Protein AF-A0A383C1H9-F1 (afdb_monomer_lite)

Organism: NCBI:txid408172

InterPro domains:
  IPR004305 Thiaminase-2/PQQC [PF03070] (1-81)
  IPR016084 Haem oxygenase-like, multi-helical [G3DSA:1.20.910.10] (1-82)
  IPR016084 Haem oxygenase-like, multi-helical [SSF48613] (2-81)

pLDDT: mean 92.84, std 8.07, range [52.25, 98.69]

Radius of gyration: 15.14 Å; chains: 1; bounding box: 34×22×42 Å

Sequence (82 aa):
MQ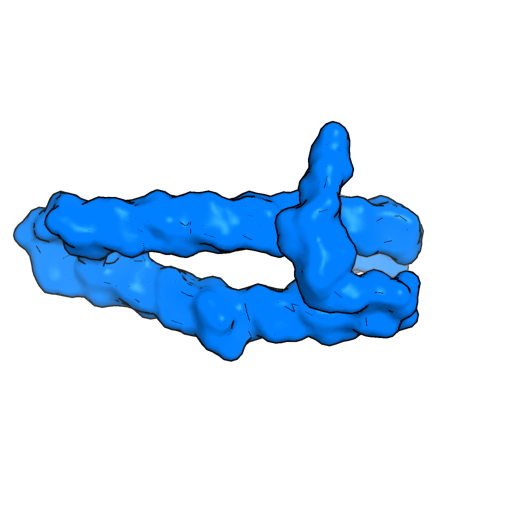EILKGNLSDERYIYWVRVDYVYLINFSKILALGISKGKTIEEMKVMNDYLNWILNEEMSLHVDHAKKNGISENELFNCEM

Secondary structure (DSSP, 8-state):
-HHHHTT---HHHHHHHHHHHHHHHHHHHHHHHHHHHH-SSHHHHHHHHHHHHHIIIIIHHHHHHHHHTTT--HHHHHT---

Structure (mmCIF, N/CA/C/O backbone):
data_AF-A0A383C1H9-F1
#
_entry.id   AF-A0A383C1H9-F1
#
loop_
_atom_site.group_PDB
_atom_site.id
_atom_site.type_symbol
_atom_site.label_atom_id
_atom_site.label_alt_id
_atom_site.label_comp_id
_atom_site.label_asym_id
_atom_site.label_entity_id
_atom_site.label_seq_id
_atom_site.pdbx_PDB_ins_code
_atom_site.Cartn_x
_atom_site.Cartn_y
_atom_site.Cartn_z
_atom_site.occupancy
_atom_site.B_iso_or_equiv
_atom_site.auth_seq_id
_atom_site.auth_comp_id
_atom_site.auth_asym_id
_atom_site.auth_atom_id
_atom_site.pdbx_PDB_model_num
ATOM 1 N N . MET A 1 1 ? 1.193 12.856 -14.164 1.00 74.31 1 MET A N 1
ATOM 2 C CA . MET A 1 1 ? -0.237 12.558 -14.420 1.00 74.31 1 MET A CA 1
ATOM 3 C C . MET A 1 1 ? -0.639 12.636 -15.891 1.00 74.31 1 MET A C 1
ATOM 5 O O . MET A 1 1 ? -1.138 11.636 -16.380 1.00 74.31 1 MET A O 1
ATOM 9 N N . GLN A 1 2 ? -0.432 13.740 -16.628 1.00 87.25 2 GLN A N 1
ATOM 10 C CA . GLN A 1 2 ? -0.901 13.822 -18.031 1.00 87.25 2 GLN A CA 1
ATOM 11 C C . GLN A 1 2 ? -0.349 12.716 -18.948 1.00 87.25 2 GLN A C 1
ATOM 13 O O . GLN A 1 2 ? -1.092 12.212 -19.783 1.00 87.25 2 GLN A O 1
ATOM 18 N N . GLU A 1 3 ? 0.918 12.327 -18.783 1.00 87.69 3 GLU A N 1
ATOM 19 C CA . GLU A 1 3 ? 1.528 11.270 -19.604 1.00 87.69 3 GLU A CA 1
ATOM 20 C C . GLU A 1 3 ? 0.989 9.868 -19.276 1.00 87.69 3 GLU A C 1
ATOM 22 O O . GLU A 1 3 ? 0.734 9.068 -20.170 1.00 87.69 3 GLU A O 1
ATOM 27 N N . ILE A 1 4 ? 0.721 9.601 -17.993 1.00 85.62 4 ILE A N 1
ATOM 28 C CA . ILE A 1 4 ? 0.072 8.362 -17.533 1.00 85.62 4 ILE A CA 1
ATOM 29 C C . ILE A 1 4 ? -1.328 8.256 -18.145 1.00 85.62 4 ILE A C 1
ATOM 31 O O . ILE A 1 4 ? -1.672 7.235 -18.728 1.00 85.62 4 ILE A O 1
ATOM 35 N N . LEU A 1 5 ? -2.112 9.339 -18.087 1.00 88.81 5 LEU A N 1
ATOM 36 C CA . LEU A 1 5 ? -3.467 9.382 -18.650 1.00 88.81 5 LEU A CA 1
ATOM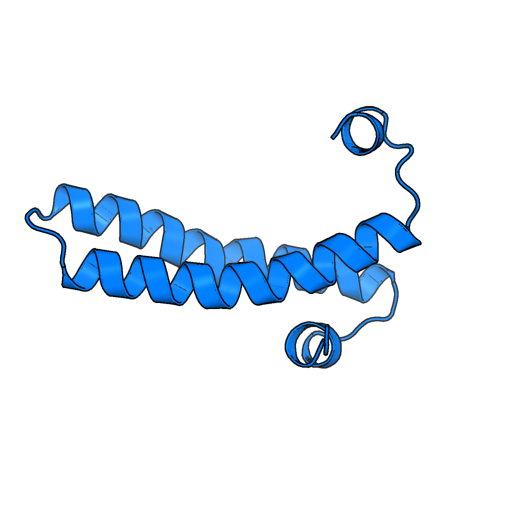 37 C C . LEU A 1 5 ? -3.488 9.199 -20.173 1.00 88.81 5 LEU A C 1
ATOM 39 O O . LEU A 1 5 ? -4.442 8.649 -20.712 1.00 88.81 5 LEU A O 1
ATOM 43 N N . LYS A 1 6 ? -2.451 9.675 -20.868 1.00 93.38 6 LYS A N 1
ATOM 44 C CA . LYS A 1 6 ? -2.299 9.527 -22.322 1.00 93.38 6 LYS A CA 1
ATOM 45 C C . LYS A 1 6 ? -1.614 8.216 -22.725 1.00 93.38 6 LYS A C 1
ATOM 47 O O . LYS A 1 6 ? -1.485 7.970 -23.920 1.00 93.38 6 LYS A O 1
ATOM 52 N N . GLY A 1 7 ? -1.164 7.405 -21.764 1.00 88.69 7 GLY A N 1
ATOM 53 C CA . GLY A 1 7 ? -0.448 6.153 -22.016 1.00 88.69 7 GLY A CA 1
ATOM 54 C C . GLY A 1 7 ? 0.909 6.333 -22.702 1.00 88.69 7 GLY A C 1
ATOM 55 O O . GLY A 1 7 ? 1.349 5.430 -23.403 1.00 88.69 7 GLY A O 1
ATOM 56 N N . ASN A 1 8 ? 1.557 7.493 -22.555 1.00 93.94 8 ASN A N 1
ATOM 57 C CA . ASN A 1 8 ? 2.828 7.808 -23.220 1.00 93.94 8 ASN A CA 1
ATOM 58 C C . ASN A 1 8 ? 3.984 8.082 -22.242 1.00 93.94 8 ASN A C 1
ATOM 60 O O . ASN A 1 8 ? 5.014 8.625 -22.646 1.00 93.94 8 ASN A O 1
ATOM 64 N N . LEU A 1 9 ? 3.817 7.723 -20.964 1.00 91.44 9 LEU A N 1
ATOM 65 C CA . LEU A 1 9 ? 4.910 7.719 -19.994 1.00 91.44 9 LEU A CA 1
ATOM 66 C C . LEU A 1 9 ? 5.944 6.663 -20.411 1.00 91.44 9 LEU A C 1
ATOM 68 O O . LEU A 1 9 ? 5.568 5.539 -20.732 1.00 91.44 9 LEU A O 1
ATOM 72 N N . SER A 1 10 ? 7.233 7.008 -20.399 1.00 92.12 10 SER A N 1
ATOM 73 C CA . SER A 1 10 ? 8.282 6.035 -20.711 1.00 92.12 10 SER A CA 1
ATOM 74 C C . SER A 1 10 ? 8.406 4.968 -19.622 1.00 92.12 10 SER A C 1
ATOM 76 O O . SER A 1 10 ? 8.253 5.271 -18.435 1.00 92.12 10 SER A O 1
ATOM 78 N N . ASP A 1 11 ? 8.771 3.747 -20.020 1.00 89.38 11 ASP A N 1
ATOM 79 C CA . ASP A 1 11 ? 8.964 2.621 -19.096 1.00 89.38 11 ASP A CA 1
ATOM 80 C C . ASP A 1 11 ? 9.983 2.948 -17.997 1.00 89.38 11 ASP A C 1
ATOM 82 O O . ASP A 1 11 ? 9.753 2.639 -16.834 1.00 89.38 11 ASP A O 1
ATOM 86 N N . GLU A 1 12 ? 11.059 3.668 -18.332 1.00 90.19 12 GLU A N 1
ATOM 87 C CA . GLU A 1 12 ? 12.080 4.117 -17.374 1.00 90.19 12 GLU A CA 1
ATOM 88 C C . GLU A 1 12 ? 11.506 5.033 -16.276 1.00 90.19 12 GLU A C 1
ATOM 90 O O . GLU A 1 12 ? 11.799 4.869 -15.091 1.00 90.19 12 GLU A O 1
ATOM 95 N N . ARG A 1 13 ? 10.647 5.993 -16.642 1.00 91.56 13 ARG A N 1
ATOM 96 C CA . ARG A 1 13 ? 10.012 6.880 -15.654 1.00 91.56 13 ARG A CA 1
ATOM 97 C C . ARG A 1 13 ? 8.958 6.135 -14.851 1.00 91.56 13 ARG A C 1
ATOM 99 O O . ARG A 1 13 ? 8.814 6.380 -13.656 1.00 91.56 13 ARG A O 1
ATOM 106 N N . TYR A 1 14 ? 8.219 5.246 -15.509 1.00 90.62 14 TYR A N 1
ATOM 107 C CA . TYR A 1 14 ? 7.218 4.421 -14.855 1.00 90.62 14 TYR A CA 1
ATOM 108 C C . TYR A 1 14 ? 7.856 3.518 -13.798 1.00 90.62 14 TYR A C 1
ATOM 110 O O . TYR A 1 14 ? 7.408 3.504 -12.655 1.00 90.62 14 TYR A O 1
ATOM 118 N N . ILE A 1 15 ? 8.947 2.832 -14.140 1.00 90.19 15 ILE A N 1
ATOM 119 C CA . ILE A 1 15 ? 9.614 1.923 -13.212 1.00 90.19 15 ILE A CA 1
ATOM 120 C C . ILE A 1 15 ? 10.319 2.663 -12.076 1.00 90.19 15 ILE A C 1
ATOM 122 O O . ILE A 1 15 ? 10.307 2.192 -10.940 1.00 90.19 15 ILE A O 1
ATOM 126 N N . TYR A 1 16 ? 10.872 3.851 -12.347 1.00 90.38 16 TYR A N 1
ATOM 127 C CA . TYR A 1 16 ? 11.373 4.734 -11.296 1.00 90.38 16 TYR A CA 1
ATOM 128 C C . TYR A 1 16 ? 10.263 5.088 -10.297 1.00 90.38 16 TYR A C 1
ATOM 130 O O . TYR A 1 16 ? 10.465 4.980 -9.090 1.00 90.38 16 TYR A O 1
ATOM 138 N N . TRP A 1 17 ? 9.074 5.444 -10.791 1.00 91.31 17 TRP A N 1
ATOM 139 C CA . TRP A 1 17 ? 7.930 5.733 -9.930 1.00 91.31 17 TRP A CA 1
ATOM 140 C C . TRP A 1 17 ? 7.504 4.510 -9.104 1.00 91.31 17 TRP A C 1
ATOM 142 O O . TRP A 1 17 ? 7.398 4.637 -7.890 1.00 91.31 17 TRP A O 1
ATOM 152 N N . VAL A 1 18 ? 7.366 3.324 -9.715 1.00 92.75 18 VAL A N 1
ATOM 153 C CA . VAL A 1 18 ? 7.018 2.070 -9.005 1.00 92.75 18 VAL A CA 1
ATOM 154 C C . VAL A 1 18 ? 8.001 1.776 -7.864 1.00 92.75 18 VAL A C 1
ATOM 156 O O . VAL A 1 18 ? 7.585 1.360 -6.786 1.00 92.75 18 VAL A O 1
ATOM 159 N N . ARG A 1 19 ? 9.304 2.015 -8.070 1.00 91.31 19 ARG A N 1
ATOM 160 C CA . ARG A 1 19 ? 10.338 1.817 -7.039 1.00 91.31 19 ARG A CA 1
ATOM 161 C C . ARG A 1 19 ? 10.152 2.746 -5.843 1.00 91.31 19 ARG A C 1
ATOM 163 O O . ARG A 1 19 ? 10.165 2.292 -4.702 1.00 91.31 19 ARG A O 1
ATOM 170 N N . VAL A 1 20 ? 9.989 4.041 -6.104 1.00 92.25 20 VAL A N 1
ATOM 171 C CA . VAL A 1 20 ? 9.843 5.044 -5.040 1.00 92.25 20 VAL A CA 1
ATOM 172 C C . VAL A 1 20 ? 8.508 4.873 -4.307 1.00 92.25 20 VAL A C 1
ATOM 174 O O . VAL A 1 20 ? 8.470 4.975 -3.079 1.00 92.25 20 VAL A O 1
ATOM 177 N N . ASP A 1 21 ? 7.430 4.561 -5.032 1.00 95.00 21 ASP A N 1
ATOM 178 C CA . ASP A 1 21 ? 6.096 4.373 -4.457 1.00 95.00 21 ASP A CA 1
ATOM 179 C C . ASP A 1 21 ? 6.035 3.143 -3.538 1.00 95.00 21 ASP A C 1
ATOM 181 O O . ASP A 1 21 ? 5.491 3.219 -2.439 1.00 95.00 21 ASP A O 1
ATOM 185 N N . TYR A 1 22 ? 6.725 2.052 -3.890 1.00 95.25 22 TYR A N 1
ATOM 186 C CA . TYR A 1 22 ? 6.813 0.861 -3.038 1.00 95.25 22 TYR A CA 1
ATOM 187 C C . TYR A 1 22 ? 7.377 1.168 -1.638 1.00 95.25 22 TYR A C 1
ATOM 189 O O . TYR A 1 22 ? 6.811 0.776 -0.614 1.00 95.25 22 TYR A O 1
ATOM 197 N N . VAL A 1 23 ? 8.475 1.930 -1.565 1.00 93.38 23 VAL A N 1
ATOM 198 C CA . VAL A 1 23 ? 9.084 2.343 -0.285 1.00 93.38 23 VAL A CA 1
ATOM 199 C C . VAL A 1 23 ? 8.185 3.334 0.462 1.00 93.38 23 VAL A C 1
ATOM 201 O O . VAL A 1 23 ? 8.091 3.296 1.697 1.00 93.38 23 VAL A O 1
ATOM 204 N N . TYR A 1 24 ? 7.495 4.211 -0.269 1.00 95.44 24 TYR A N 1
ATOM 205 C CA . TYR A 1 24 ? 6.491 5.103 0.301 1.00 95.44 24 TYR A CA 1
ATOM 206 C C . TYR A 1 24 ? 5.352 4.315 0.964 1.00 95.44 24 TYR A C 1
ATOM 208 O O . TYR A 1 24 ? 5.065 4.566 2.137 1.00 95.44 24 TYR A O 1
ATOM 216 N N . LEU A 1 25 ? 4.773 3.318 0.287 1.00 96.94 25 LEU A N 1
ATOM 217 C CA . LEU A 1 25 ? 3.670 2.495 0.796 1.00 96.94 25 LEU A CA 1
ATOM 218 C C . LEU A 1 25 ? 4.043 1.720 2.063 1.00 96.94 25 LEU A C 1
ATOM 220 O O . LEU A 1 25 ? 3.229 1.621 2.985 1.00 96.94 25 LEU A O 1
ATOM 224 N N . ILE A 1 26 ? 5.290 1.252 2.187 1.00 95.75 26 ILE A N 1
ATOM 225 C CA . ILE A 1 26 ? 5.791 0.636 3.428 1.00 95.75 26 ILE A CA 1
ATOM 226 C C . ILE A 1 26 ? 5.725 1.627 4.596 1.00 95.75 26 ILE A C 1
ATOM 228 O O . ILE A 1 26 ? 5.278 1.288 5.696 1.00 95.75 26 ILE A O 1
ATOM 232 N N . ASN A 1 27 ? 6.181 2.863 4.392 1.00 96.62 27 ASN A N 1
ATOM 233 C CA . ASN A 1 27 ? 6.175 3.871 5.451 1.00 96.62 27 ASN A CA 1
ATOM 234 C C . ASN A 1 27 ? 4.767 4.405 5.725 1.00 96.62 27 ASN A C 1
ATOM 236 O O . ASN A 1 27 ? 4.406 4.611 6.885 1.00 96.62 27 ASN A 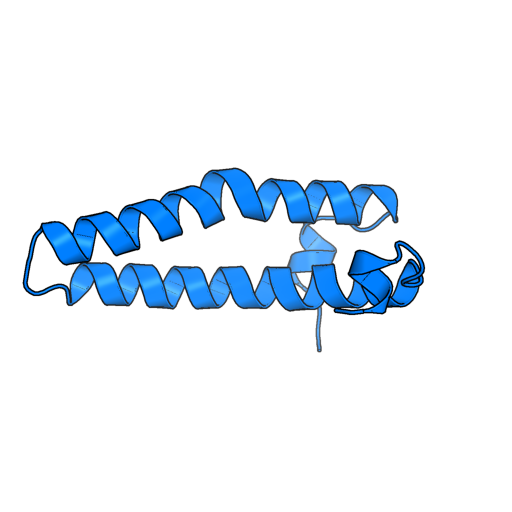O 1
ATOM 240 N N . PHE A 1 28 ? 3.945 4.551 4.691 1.00 98.12 28 PHE A N 1
ATOM 241 C CA . PHE A 1 28 ? 2.547 4.930 4.827 1.00 98.12 28 PHE A CA 1
ATOM 242 C C . PHE A 1 28 ? 1.752 3.874 5.606 1.00 98.12 28 PHE A C 1
ATOM 244 O O . PHE A 1 28 ? 1.013 4.222 6.526 1.00 98.12 28 PHE A O 1
ATOM 251 N N . SER A 1 29 ? 2.010 2.586 5.367 1.00 98.38 29 SER A N 1
ATOM 252 C CA . SER A 1 29 ? 1.436 1.478 6.143 1.00 98.38 29 SER A CA 1
ATOM 253 C C . SER A 1 29 ? 1.767 1.579 7.637 1.00 98.38 29 SER A C 1
ATOM 255 O O . SER A 1 29 ? 0.895 1.400 8.488 1.00 98.38 29 SER A O 1
ATOM 257 N N . LYS A 1 30 ? 3.008 1.946 7.990 1.00 98.38 30 LYS A N 1
ATOM 258 C CA . LYS A 1 30 ? 3.394 2.187 9.396 1.00 98.38 30 LYS A CA 1
ATOM 259 C C . LYS A 1 30 ? 2.634 3.369 10.002 1.00 98.38 30 LYS A C 1
ATOM 261 O O . LYS A 1 30 ? 2.245 3.312 11.168 1.00 98.38 30 LYS A O 1
ATOM 266 N N . ILE A 1 31 ? 2.410 4.431 9.226 1.00 98.38 31 ILE A N 1
ATOM 267 C CA . ILE A 1 31 ? 1.626 5.596 9.661 1.00 98.38 31 ILE A CA 1
ATOM 268 C C . ILE A 1 31 ? 0.162 5.205 9.885 1.00 98.38 31 ILE A C 1
ATOM 270 O O . ILE A 1 31 ? -0.406 5.597 10.902 1.00 98.38 31 ILE A O 1
ATOM 274 N N . LEU A 1 32 ? -0.434 4.399 9.001 1.00 98.62 32 LEU A N 1
ATOM 275 C CA . LEU A 1 32 ? -1.798 3.892 9.172 1.00 98.62 32 LEU A CA 1
ATOM 276 C C . LEU A 1 32 ? -1.919 3.024 10.425 1.00 98.62 32 LEU A C 1
ATOM 278 O O . LEU A 1 32 ? -2.819 3.251 11.228 1.00 98.62 32 LEU A O 1
ATOM 282 N N . ALA A 1 33 ? -0.979 2.104 10.659 1.00 98.62 33 ALA A N 1
ATOM 283 C CA . ALA A 1 33 ? -0.949 1.299 11.882 1.00 98.62 33 ALA A CA 1
ATOM 284 C C . ALA A 1 33 ? -0.849 2.170 13.149 1.00 98.62 33 ALA A C 1
ATOM 286 O O . ALA A 1 33 ? -1.569 1.950 14.128 1.00 98.62 33 ALA A O 1
ATOM 287 N N . LEU A 1 34 ? -0.007 3.209 13.120 1.00 98.62 34 LEU A N 1
ATOM 288 C CA . LEU A 1 34 ? 0.070 4.192 14.200 1.00 98.62 34 LEU A CA 1
ATOM 289 C C . LEU A 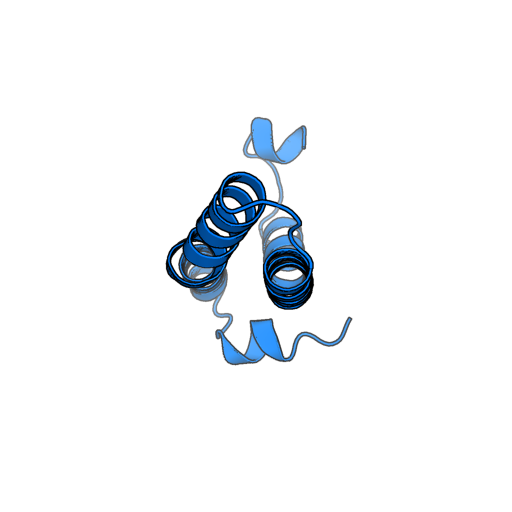1 34 ? -1.256 4.948 14.370 1.00 98.62 34 LEU A C 1
ATOM 291 O O . LEU A 1 34 ? -1.690 5.166 15.500 1.00 98.62 34 LEU A O 1
ATOM 295 N N . GLY A 1 35 ? -1.906 5.317 13.268 1.00 98.38 35 GLY A N 1
ATOM 296 C CA . GLY A 1 35 ? -3.230 5.927 13.254 1.00 98.38 35 GLY A CA 1
ATOM 297 C C . GLY A 1 35 ? -4.282 5.043 13.924 1.00 98.38 35 GLY A C 1
ATOM 298 O O . GLY A 1 35 ? -4.958 5.512 14.835 1.00 98.38 35 GLY A O 1
ATOM 299 N N . ILE A 1 36 ? -4.346 3.754 13.571 1.00 98.62 36 ILE A N 1
ATOM 300 C CA . ILE A 1 36 ? -5.244 2.764 14.190 1.00 98.62 36 ILE A CA 1
ATOM 301 C C . ILE A 1 36 ? -5.030 2.737 15.707 1.00 98.62 36 ILE A C 1
ATOM 303 O O . ILE A 1 36 ? -5.987 2.882 16.462 1.00 98.62 36 ILE A O 1
ATOM 307 N N . SER A 1 37 ? -3.778 2.639 16.170 1.00 98.44 37 SER A N 1
ATOM 308 C CA . SER A 1 37 ? -3.468 2.622 17.612 1.00 98.44 37 SER A CA 1
ATOM 309 C C . SER A 1 37 ? -3.860 3.900 18.368 1.00 98.44 37 SER A C 1
ATOM 311 O O . SER A 1 37 ? -4.007 3.870 19.588 1.00 98.44 37 SER A O 1
ATOM 313 N N . LYS A 1 38 ? -4.015 5.024 17.657 1.00 98.25 38 LYS A N 1
ATOM 314 C CA . LYS A 1 38 ? -4.361 6.340 18.215 1.00 98.25 38 LYS A CA 1
ATOM 315 C C . LYS A 1 38 ? -5.812 6.748 17.948 1.00 98.25 38 LYS A C 1
ATOM 317 O O . LYS A 1 38 ? -6.205 7.841 18.360 1.00 98.25 38 LYS A O 1
ATOM 322 N N . GLY A 1 39 ? -6.583 5.915 17.247 1.00 97.88 39 GLY A N 1
ATOM 323 C CA . GLY A 1 39 ? -7.973 6.192 16.903 1.00 97.88 39 GLY A CA 1
ATOM 324 C C . GLY A 1 39 ? -8.817 6.417 18.156 1.00 97.88 39 GLY A C 1
ATOM 325 O O . GLY A 1 39 ? -8.670 5.714 19.154 1.00 97.88 39 GLY A O 1
ATOM 326 N N . LYS A 1 40 ? -9.701 7.418 18.119 1.00 98.25 40 LYS A N 1
ATOM 327 C CA . LYS A 1 40 ? -10.599 7.735 19.240 1.00 98.25 40 LYS A CA 1
ATOM 328 C C . LYS A 1 40 ? -11.890 6.931 19.169 1.00 98.25 40 LYS A C 1
ATOM 330 O O . LYS A 1 40 ? -12.562 6.761 20.184 1.00 98.25 40 LYS A O 1
ATOM 335 N N . THR A 1 41 ? -12.247 6.465 17.974 1.00 98.69 41 THR A N 1
ATOM 336 C CA . THR A 1 41 ? -13.454 5.674 17.729 1.00 98.69 41 THR A CA 1
ATOM 337 C C . THR A 1 41 ? -13.146 4.431 16.903 1.00 98.69 41 THR A C 1
ATOM 339 O O . THR A 1 41 ? -12.204 4.405 16.112 1.00 98.69 41 THR A O 1
ATOM 342 N N . ILE A 1 42 ? -13.983 3.401 17.050 1.00 98.50 42 ILE A N 1
ATOM 343 C CA . ILE A 1 42 ? -13.888 2.177 16.242 1.00 98.50 42 ILE A CA 1
ATOM 344 C C . ILE A 1 42 ? -14.050 2.479 14.748 1.00 98.50 42 ILE A C 1
ATOM 346 O O . ILE A 1 42 ? -13.415 1.823 13.930 1.00 98.50 42 ILE A O 1
ATOM 350 N N . GLU A 1 43 ? -14.866 3.470 14.389 1.00 98.50 43 GLU A N 1
ATOM 351 C CA . GLU A 1 43 ? -15.078 3.851 12.991 1.00 98.50 43 GLU A CA 1
ATOM 352 C C . GLU A 1 43 ? -13.795 4.401 12.352 1.00 98.50 43 GLU A C 1
ATOM 354 O O . GLU A 1 43 ? -13.389 3.942 11.289 1.00 98.50 43 GLU A O 1
ATOM 359 N N . GLU A 1 44 ? -13.088 5.304 13.040 1.00 98.12 44 GLU A N 1
ATOM 360 C CA . GLU A 1 44 ? -11.783 5.808 12.585 1.00 98.12 44 GLU A CA 1
ATOM 361 C C . GLU A 1 44 ? -10.770 4.668 12.414 1.00 98.12 44 GLU A C 1
ATOM 363 O O . GLU A 1 44 ? -10.058 4.600 11.410 1.00 98.12 44 GLU A O 1
ATOM 368 N N . MET A 1 45 ? -10.719 3.752 13.388 1.00 98.69 45 MET A N 1
ATOM 369 C CA . MET A 1 45 ? -9.825 2.594 13.345 1.00 98.69 45 MET A CA 1
ATOM 370 C C . MET A 1 45 ? -10.131 1.683 12.156 1.00 98.69 45 MET A C 1
ATOM 372 O O . MET A 1 45 ? -9.198 1.241 11.492 1.00 98.69 45 MET A O 1
ATOM 376 N N . LYS A 1 46 ? -11.414 1.423 11.871 1.00 98.62 46 LYS A N 1
ATOM 377 C CA . LYS A 1 46 ? -11.841 0.603 10.730 1.00 98.62 46 LYS A CA 1
ATOM 378 C C . LYS A 1 46 ? -11.409 1.212 9.406 1.00 98.62 46 LYS A C 1
ATOM 380 O O . LYS A 1 46 ? -10.773 0.518 8.628 1.00 98.62 46 LYS A O 1
ATOM 385 N N . VAL A 1 47 ? -11.644 2.508 9.198 1.00 98.31 47 VAL A N 1
ATOM 386 C CA . VAL A 1 47 ? -11.238 3.189 7.958 1.00 98.31 47 VAL A CA 1
ATOM 387 C C . VAL A 1 47 ? -9.735 3.034 7.711 1.00 98.31 47 VAL A C 1
ATOM 389 O O . VAL A 1 47 ? -9.322 2.639 6.625 1.00 98.31 47 VAL A O 1
ATOM 392 N N . MET A 1 48 ? -8.897 3.299 8.718 1.00 98.62 48 MET A N 1
ATOM 393 C CA . MET A 1 48 ? -7.442 3.148 8.577 1.00 98.62 48 MET A CA 1
ATOM 394 C C . MET A 1 48 ? -7.012 1.685 8.405 1.00 98.62 48 MET A C 1
ATOM 396 O O . MET A 1 48 ? -6.082 1.412 7.647 1.00 98.62 48 MET A O 1
ATOM 400 N N . ASN A 1 49 ? -7.683 0.753 9.085 1.00 98.62 49 ASN A N 1
ATOM 401 C CA . ASN A 1 49 ? -7.449 -0.681 8.935 1.00 98.62 49 ASN A CA 1
ATOM 402 C C . ASN A 1 49 ? -7.783 -1.175 7.525 1.00 98.62 49 ASN A C 1
ATOM 404 O O . ASN A 1 49 ? -7.024 -1.967 6.979 1.00 98.62 49 ASN A O 1
ATOM 408 N N . ASP A 1 50 ? -8.870 -0.696 6.928 1.00 98.62 50 ASP A N 1
ATOM 409 C CA . ASP A 1 50 ? -9.281 -1.092 5.582 1.00 98.62 50 ASP A CA 1
ATOM 410 C C . ASP A 1 50 ? -8.238 -0.653 4.545 1.00 98.62 50 ASP A C 1
ATOM 412 O O . ASP A 1 50 ? -7.819 -1.463 3.716 1.00 98.62 50 ASP A O 1
ATOM 416 N N . TYR A 1 51 ? -7.728 0.581 4.650 1.00 98.44 51 TYR A N 1
ATOM 417 C CA . TYR A 1 51 ? -6.618 1.042 3.808 1.00 98.44 51 TYR A CA 1
ATOM 418 C C . TYR A 1 51 ? -5.336 0.244 4.047 1.00 98.44 51 TYR A C 1
ATOM 420 O O . TYR A 1 51 ? -4.699 -0.182 3.089 1.00 98.44 51 TYR A O 1
ATOM 428 N N . LEU A 1 52 ? -4.962 0.009 5.308 1.00 98.62 52 LEU A N 1
ATOM 429 C CA . LEU A 1 52 ? -3.768 -0.770 5.639 1.00 98.62 52 LEU A CA 1
ATOM 430 C C . LEU A 1 52 ? -3.854 -2.191 5.067 1.00 98.62 52 LEU A C 1
ATOM 432 O O . LEU A 1 52 ? -2.892 -2.686 4.486 1.00 98.62 52 LEU A O 1
ATOM 436 N N . ASN A 1 53 ? -5.014 -2.833 5.209 1.00 98.44 53 ASN A N 1
ATOM 437 C CA . ASN A 1 53 ? -5.262 -4.172 4.697 1.00 98.44 53 ASN A CA 1
ATOM 438 C C . ASN A 1 53 ? -5.180 -4.214 3.169 1.00 98.44 53 ASN A C 1
ATOM 440 O O . ASN A 1 53 ? -4.585 -5.141 2.624 1.00 98.44 53 ASN A O 1
ATOM 444 N N . TRP A 1 54 ? -5.755 -3.223 2.486 1.00 98.50 54 TRP A N 1
ATOM 445 C CA . TRP A 1 54 ? -5.683 -3.138 1.032 1.00 98.50 54 TRP A CA 1
ATOM 446 C C . TRP A 1 54 ? -4.247 -2.921 0.538 1.00 98.50 54 TRP A C 1
ATOM 448 O O . TRP A 1 54 ? -3.806 -3.631 -0.361 1.00 98.50 54 TRP A O 1
ATOM 458 N N . ILE A 1 55 ? -3.481 -2.023 1.167 1.00 98.19 55 ILE A N 1
ATOM 459 C CA . ILE A 1 55 ? -2.082 -1.786 0.780 1.00 98.19 55 ILE A CA 1
ATOM 460 C C . ILE A 1 55 ? -1.267 -3.077 0.923 1.00 98.19 55 ILE A C 1
ATOM 462 O O . ILE A 1 55 ? -0.642 -3.529 -0.035 1.00 98.19 55 ILE A O 1
ATOM 466 N N . LEU A 1 56 ? -1.295 -3.697 2.108 1.00 97.31 56 LEU A N 1
ATOM 467 C CA . LEU A 1 56 ? -0.434 -4.840 2.421 1.00 97.31 56 LEU A CA 1
ATOM 468 C C . LEU A 1 56 ? -0.775 -6.104 1.625 1.00 97.31 56 LEU A C 1
ATOM 470 O O . LEU A 1 56 ? 0.138 -6.865 1.310 1.00 97.31 56 LEU A O 1
ATOM 474 N N . ASN A 1 57 ? -2.055 -6.342 1.326 1.00 96.94 57 ASN A N 1
ATOM 475 C CA . ASN A 1 57 ? -2.490 -7.593 0.699 1.00 96.94 57 ASN A CA 1
ATOM 476 C C . ASN A 1 57 ? -2.777 -7.471 -0.801 1.00 96.94 57 ASN A C 1
ATOM 478 O O . ASN A 1 57 ? -2.728 -8.482 -1.492 1.00 96.94 57 ASN A O 1
ATOM 482 N N . GLU A 1 58 ? -3.044 -6.267 -1.312 1.00 96.44 58 GLU A N 1
ATOM 483 C CA . GLU A 1 58 ? -3.393 -6.056 -2.720 1.00 96.44 58 GLU A CA 1
ATOM 484 C C . GLU A 1 58 ? -2.347 -5.175 -3.416 1.00 96.44 58 GLU A C 1
ATOM 486 O O . GLU A 1 58 ? -1.636 -5.635 -4.312 1.00 96.44 58 GLU A O 1
ATOM 491 N N . GLU A 1 59 ? -2.190 -3.919 -2.993 1.00 97.06 59 GLU A N 1
ATOM 492 C CA . GLU A 1 59 ? -1.426 -2.910 -3.745 1.00 97.06 59 GLU A CA 1
ATOM 493 C C . GLU A 1 59 ? 0.071 -3.226 -3.871 1.00 97.06 59 GLU A C 1
ATOM 495 O O . GLU A 1 59 ? 0.669 -3.034 -4.935 1.00 97.06 59 GLU A O 1
ATOM 500 N N . MET A 1 60 ? 0.682 -3.752 -2.808 1.00 95.50 60 MET A N 1
ATOM 501 C CA . MET A 1 60 ? 2.100 -4.129 -2.817 1.00 95.50 60 MET A CA 1
ATOM 502 C C . MET A 1 60 ? 2.382 -5.233 -3.847 1.00 95.50 60 MET A C 1
ATOM 504 O O . MET A 1 60 ? 3.399 -5.188 -4.541 1.00 95.50 60 MET A O 1
ATOM 508 N N . SER A 1 61 ? 1.456 -6.185 -4.016 1.00 95.19 61 SER A N 1
ATOM 509 C CA . SER A 1 61 ? 1.595 -7.255 -5.012 1.00 95.19 61 SER A CA 1
ATOM 510 C C . SER A 1 61 ? 1.553 -6.716 -6.447 1.00 95.19 61 SER A C 1
ATOM 512 O O . SER A 1 61 ? 2.351 -7.135 -7.288 1.00 95.19 61 SER A O 1
ATOM 514 N N . LEU A 1 62 ? 0.714 -5.705 -6.707 1.00 94.62 62 LEU A N 1
ATOM 515 C CA . LEU A 1 62 ? 0.638 -5.044 -8.011 1.00 94.62 62 LEU A CA 1
ATOM 516 C C . LEU A 1 62 ? 1.973 -4.383 -8.371 1.00 94.62 62 LEU A C 1
ATOM 518 O O . LEU A 1 62 ? 2.453 -4.533 -9.496 1.00 94.62 62 LEU A O 1
ATOM 522 N N . HIS A 1 63 ? 2.611 -3.701 -7.419 1.00 94.50 63 HIS A N 1
ATOM 523 C CA . HIS A 1 63 ? 3.928 -3.091 -7.623 1.00 94.50 63 HIS A CA 1
ATOM 524 C C . HIS A 1 63 ? 4.993 -4.128 -7.982 1.00 94.50 63 HIS A C 1
ATOM 526 O O . HIS A 1 63 ? 5.745 -3.937 -8.942 1.00 94.50 63 HIS A O 1
ATOM 532 N N . VAL A 1 64 ? 5.022 -5.251 -7.259 1.00 94.69 64 VAL A N 1
ATOM 533 C CA . VAL A 1 64 ? 5.934 -6.365 -7.543 1.00 94.69 64 VAL A CA 1
ATOM 534 C C . VAL A 1 64 ? 5.705 -6.915 -8.952 1.00 94.69 64 VAL A C 1
ATOM 536 O O . VAL A 1 64 ? 6.665 -7.125 -9.696 1.00 94.69 64 VAL A O 1
ATOM 539 N N . ASP A 1 65 ? 4.454 -7.100 -9.366 1.00 94.56 65 ASP A N 1
ATOM 540 C CA . ASP A 1 65 ? 4.128 -7.606 -10.700 1.00 94.56 65 ASP A CA 1
ATOM 541 C C . ASP A 1 65 ? 4.498 -6.620 -11.817 1.00 94.56 65 ASP A C 1
ATOM 543 O O . ASP A 1 65 ? 4.985 -7.027 -12.877 1.00 94.56 65 ASP A O 1
ATOM 547 N N . HIS A 1 66 ? 4.324 -5.317 -11.593 1.00 92.19 66 HIS A N 1
ATOM 548 C CA . HIS A 1 66 ? 4.762 -4.282 -12.530 1.00 92.19 66 HIS A CA 1
ATOM 549 C C . HIS A 1 66 ? 6.290 -4.196 -12.639 1.00 92.19 66 HIS A C 1
ATOM 551 O O . HIS A 1 66 ? 6.818 -4.018 -13.742 1.00 92.19 66 HIS A O 1
ATOM 557 N N . ALA A 1 67 ? 7.009 -4.382 -11.533 1.00 92.50 67 ALA A N 1
ATOM 558 C CA . ALA A 1 67 ? 8.466 -4.391 -11.521 1.00 92.50 67 ALA A CA 1
ATOM 559 C C . ALA A 1 67 ? 9.056 -5.627 -12.212 1.00 92.50 67 ALA A C 1
ATOM 561 O O . ALA A 1 67 ? 9.973 -5.500 -13.029 1.00 92.50 67 ALA A O 1
ATOM 562 N 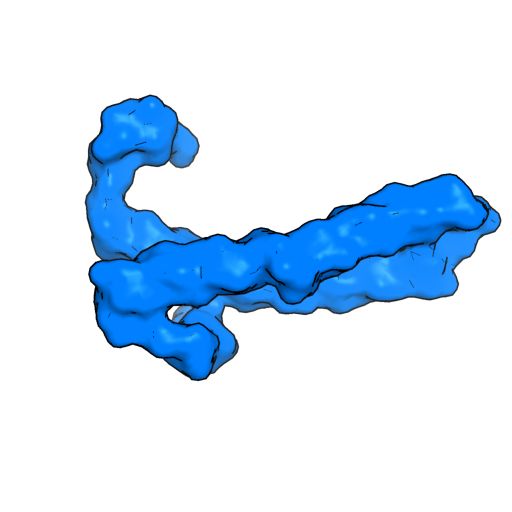N . LYS A 1 68 ? 8.466 -6.809 -11.988 1.00 93.56 68 LYS A N 1
ATOM 563 C CA . LYS A 1 68 ? 8.882 -8.065 -12.634 1.00 93.56 68 LYS A CA 1
ATOM 564 C C . LYS A 1 68 ? 8.822 -8.002 -14.158 1.00 93.56 68 LYS A C 1
ATOM 566 O O . LYS A 1 68 ? 9.689 -8.569 -14.818 1.00 93.56 68 LYS A O 1
ATOM 571 N N . LYS A 1 69 ? 7.854 -7.275 -14.732 1.00 91.19 69 LYS A N 1
ATOM 572 C CA . LYS A 1 69 ? 7.766 -7.048 -16.192 1.00 91.19 69 LYS A CA 1
ATOM 573 C C . LYS A 1 69 ? 9.000 -6.340 -16.764 1.00 91.19 69 LYS A C 1
ATOM 575 O O . LYS A 1 69 ? 9.275 -6.482 -17.949 1.00 91.19 69 LYS A O 1
ATOM 580 N N . ASN A 1 70 ? 9.745 -5.627 -15.921 1.00 88.25 70 ASN A N 1
ATOM 581 C CA . AS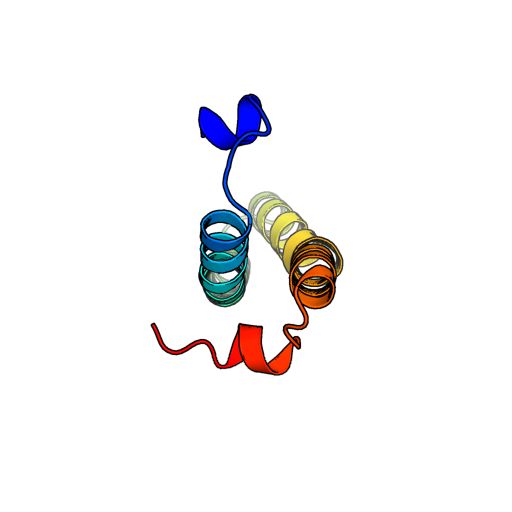N A 1 70 ? 10.978 -4.919 -16.258 1.00 88.25 70 ASN A CA 1
ATOM 582 C C . ASN A 1 70 ? 12.231 -5.603 -15.676 1.00 88.25 70 ASN A C 1
ATOM 584 O O . ASN A 1 70 ? 13.290 -4.988 -15.602 1.00 88.25 70 ASN A O 1
ATOM 588 N N . GLY A 1 71 ? 12.121 -6.868 -15.250 1.00 90.44 71 GLY A N 1
ATOM 589 C CA . GLY A 1 71 ? 13.249 -7.650 -14.736 1.00 90.44 71 GLY A CA 1
ATOM 590 C C . GLY A 1 71 ? 13.711 -7.275 -13.326 1.00 90.44 71 GLY A C 1
ATOM 591 O O . GLY A 1 71 ? 14.779 -7.717 -12.920 1.00 90.44 71 GLY A O 1
ATOM 592 N N . ILE A 1 72 ? 12.925 -6.492 -12.582 1.00 91.44 72 ILE A N 1
ATOM 593 C CA . ILE A 1 72 ? 13.253 -6.066 -11.217 1.00 91.44 72 ILE A CA 1
ATOM 594 C C . ILE A 1 72 ? 12.574 -6.997 -10.215 1.00 91.44 72 ILE A C 1
ATOM 596 O O . ILE A 1 72 ? 11.364 -7.234 -10.273 1.00 91.44 72 ILE A O 1
ATOM 600 N N . SER A 1 73 ? 13.362 -7.526 -9.287 1.00 91.88 73 SER A N 1
ATOM 601 C CA . SER A 1 73 ? 12.889 -8.350 -8.181 1.00 91.88 73 SER A CA 1
ATOM 602 C C . SER A 1 73 ? 12.283 -7.509 -7.055 1.00 91.88 73 SER A C 1
ATOM 604 O O . SER A 1 73 ? 12.590 -6.332 -6.874 1.00 91.88 73 SER A O 1
ATOM 606 N N . GLU A 1 74 ? 11.453 -8.137 -6.225 1.00 91.38 74 GLU A N 1
ATOM 607 C CA . GLU A 1 74 ? 10.908 -7.500 -5.021 1.00 91.38 74 GLU A CA 1
ATOM 608 C C . GLU A 1 74 ? 12.010 -7.035 -4.053 1.00 91.38 74 GLU A C 1
ATOM 610 O O . GLU A 1 74 ? 11.904 -5.976 -3.439 1.00 91.38 74 GLU A O 1
ATOM 615 N N . ASN A 1 75 ? 13.115 -7.780 -3.961 1.00 90.00 75 ASN A N 1
ATOM 616 C CA . ASN A 1 75 ? 14.247 -7.386 -3.127 1.00 90.00 75 ASN A CA 1
ATOM 617 C C . ASN A 1 75 ? 14.936 -6.113 -3.649 1.00 90.00 75 ASN A C 1
ATOM 619 O O . ASN A 1 75 ? 15.401 -5.297 -2.857 1.00 90.00 75 ASN A O 1
ATOM 623 N N . GLU A 1 76 ? 14.993 -5.917 -4.967 1.00 89.31 76 GLU A N 1
ATOM 624 C CA . GLU A 1 76 ? 15.500 -4.678 -5.573 1.00 89.31 76 GLU A CA 1
ATOM 625 C C . GLU A 1 76 ? 14.533 -3.501 -5.386 1.00 89.31 76 GLU A C 1
ATOM 627 O O . GLU A 1 76 ? 14.990 -2.371 -5.220 1.00 89.31 76 GLU A O 1
ATOM 632 N N . LEU A 1 77 ? 13.215 -3.746 -5.348 1.00 88.75 77 LEU A N 1
ATOM 633 C CA . LEU A 1 77 ? 12.238 -2.724 -4.946 1.00 88.75 77 LEU A CA 1
ATOM 634 C C . LEU A 1 77 ? 12.449 -2.295 -3.490 1.00 88.75 77 LEU A C 1
ATOM 636 O O . LEU A 1 77 ? 12.459 -1.103 -3.193 1.00 88.75 77 LEU A O 1
ATOM 640 N N . PHE A 1 78 ? 12.636 -3.259 -2.587 1.00 85.69 78 PHE A N 1
ATOM 641 C CA . PHE A 1 78 ? 12.793 -2.994 -1.158 1.00 85.69 78 PHE A CA 1
ATOM 642 C C . PHE A 1 78 ? 14.104 -2.270 -0.826 1.00 85.69 78 PHE A C 1
ATOM 644 O O . PHE A 1 78 ? 14.110 -1.341 -0.023 1.00 85.69 78 PHE A O 1
ATOM 651 N N . ASN A 1 79 ? 15.208 -2.675 -1.459 1.00 83.44 79 ASN A N 1
ATOM 652 C CA . ASN A 1 79 ? 16.535 -2.087 -1.248 1.00 83.44 79 ASN A CA 1
ATOM 653 C C . ASN A 1 79 ? 16.838 -0.946 -2.221 1.00 83.44 79 ASN A C 1
ATOM 655 O O . ASN A 1 79 ? 18.004 -0.651 -2.475 1.00 83.44 79 ASN A O 1
ATOM 659 N N . CYS A 1 80 ? 15.813 -0.334 -2.813 1.00 69.75 80 CYS A N 1
ATOM 660 C CA . CYS A 1 80 ? 16.009 0.813 -3.676 1.00 69.75 80 CYS A CA 1
ATOM 661 C C . CYS A 1 80 ? 16.601 1.969 -2.853 1.00 69.75 80 CYS A C 1
ATOM 663 O O . CYS A 1 80 ? 15.872 2.717 -2.205 1.00 69.75 80 CYS A O 1
ATOM 665 N N . GLU A 1 81 ? 17.927 2.107 -2.875 1.00 55.72 81 GLU A N 1
ATOM 666 C CA . GLU A 1 81 ? 18.603 3.314 -2.410 1.00 55.72 81 GLU A CA 1
ATOM 667 C C . GLU A 1 81 ? 18.152 4.478 -3.305 1.00 55.72 81 GLU A C 1
ATOM 669 O O . GLU A 1 81 ? 18.107 4.343 -4.533 1.00 55.72 81 GLU A O 1
ATOM 674 N N . MET A 1 82 ? 17.718 5.573 -2.675 1.00 52.25 82 MET A N 1
ATOM 675 C CA . MET A 1 82 ? 17.329 6.807 -3.364 1.00 52.25 82 MET A CA 1
ATOM 676 C C . MET A 1 82 ? 18.550 7.568 -3.867 1.00 52.25 82 MET A C 1
ATOM 678 O O . MET A 1 82 ? 19.533 7.656 -3.097 1.00 52.25 82 MET A O 1
#

Foldseek 3Di:
DVCVVVVNDDLVVVLVCLLVVLQVLVVVLVVLVVQLVVDPDPVSNVVSVVVSCCSVPPVNVVSQVSNVVVVDHPVCSNPVDD